Protein AF-A0A2E7VY25-F1 (afdb_monomer_lite)

pLDDT: mean 87.83, std 8.74, range [50.09, 96.38]

Secondary structure (DSSP, 8-state):
-PPPEEEEEETTEEEEHHHHHHHHHHHH-PPS--HHHHHHHHHHHHT--TT-TTS--TTTS-EEEEGGG--S--B-TTT--B----

Radius of gyration: 12.56 Å; chains: 1; bounding box: 33×26×31 Å

Structure (mmCIF, N/CA/C/O backbone):
data_AF-A0A2E7VY25-F1
#
_entry.id   AF-A0A2E7VY25-F1
#
loop_
_atom_site.group_PDB
_atom_site.id
_atom_site.type_symbol
_atom_site.label_atom_id
_atom_site.label_alt_id
_atom_site.label_comp_id
_atom_site.label_asym_id
_atom_site.label_entity_id
_atom_site.label_seq_id
_atom_site.pdbx_PDB_ins_code
_atom_site.Cartn_x
_atom_site.Cartn_y
_atom_site.Cartn_z
_atom_site.occupancy
_atom_site.B_iso_or_equiv
_atom_site.auth_seq_id
_atom_site.auth_comp_id
_atom_site.auth_asym_id
_atom_site.auth_atom_id
_atom_site.pdbx_PDB_model_num
ATOM 1 N N . MET A 1 1 ? 20.534 -0.907 4.979 1.00 50.09 1 MET A N 1
ATOM 2 C CA . MET A 1 1 ? 19.941 -0.520 3.689 1.00 50.09 1 MET A CA 1
ATOM 3 C C . MET A 1 1 ? 18.468 -0.371 3.979 1.00 50.09 1 MET A C 1
ATOM 5 O O . MET A 1 1 ? 17.911 -1.297 4.553 1.00 50.09 1 MET A O 1
ATOM 9 N N . ILE A 1 2 ? 17.926 0.826 3.787 1.00 61.69 2 ILE A N 1
ATOM 10 C CA . ILE A 1 2 ? 16.476 1.034 3.764 1.00 61.69 2 ILE A CA 1
ATOM 11 C C . ILE A 1 2 ? 16.131 0.801 2.295 1.00 61.69 2 ILE A C 1
ATOM 13 O O . ILE A 1 2 ? 16.786 1.410 1.453 1.00 61.69 2 ILE A O 1
ATOM 17 N N . TYR A 1 3 ? 15.271 -0.171 2.010 1.00 72.38 3 TYR A N 1
ATOM 18 C CA . TYR A 1 3 ? 14.745 -0.369 0.662 1.00 72.38 3 TYR A CA 1
ATOM 19 C C . TYR A 1 3 ? 13.539 0.547 0.503 1.00 72.38 3 TYR A C 1
ATOM 21 O O . TYR A 1 3 ? 12.761 0.680 1.455 1.00 72.38 3 TYR A O 1
ATOM 29 N N . ASP A 1 4 ? 13.412 1.181 -0.656 1.00 84.06 4 ASP A N 1
ATOM 30 C CA . ASP A 1 4 ? 12.281 2.054 -0.931 1.00 84.06 4 ASP A CA 1
ATOM 31 C C . ASP A 1 4 ? 11.023 1.218 -1.214 1.00 84.06 4 ASP A C 1
ATOM 33 O O . ASP A 1 4 ? 11.083 0.092 -1.721 1.00 84.06 4 ASP A O 1
ATOM 37 N N . ILE A 1 5 ? 9.876 1.750 -0.785 1.00 88.75 5 ILE A N 1
ATOM 38 C CA . ILE A 1 5 ? 8.567 1.151 -1.048 1.00 88.75 5 ILE A CA 1
ATOM 39 C C . ILE A 1 5 ? 8.194 1.492 -2.483 1.00 88.75 5 ILE A C 1
ATOM 41 O O . ILE A 1 5 ? 8.047 2.666 -2.823 1.00 88.75 5 ILE A O 1
ATOM 45 N N . THR A 1 6 ? 8.014 0.467 -3.308 1.00 91.19 6 THR A N 1
ATOM 46 C CA . THR A 1 6 ? 7.809 0.639 -4.753 1.00 91.19 6 THR A CA 1
ATOM 47 C C . THR A 1 6 ? 6.373 0.324 -5.167 1.00 91.19 6 THR A C 1
ATOM 49 O O . THR A 1 6 ? 5.834 0.924 -6.100 1.00 91.19 6 THR A O 1
ATOM 52 N N . ALA A 1 7 ? 5.711 -0.590 -4.458 1.00 94.00 7 ALA A N 1
ATOM 53 C CA . ALA A 1 7 ? 4.341 -0.990 -4.750 1.00 94.00 7 ALA A CA 1
ATOM 54 C C . ALA A 1 7 ? 3.650 -1.589 -3.522 1.00 94.00 7 ALA A C 1
ATOM 56 O O . ALA A 1 7 ? 4.243 -1.746 -2.453 1.00 94.00 7 ALA A O 1
ATOM 57 N N . TYR A 1 8 ? 2.385 -1.957 -3.703 1.00 94.44 8 TYR A N 1
ATOM 58 C CA . TYR A 1 8 ? 1.606 -2.674 -2.712 1.00 94.44 8 TYR A CA 1
ATOM 59 C C . TYR A 1 8 ? 0.872 -3.858 -3.332 1.00 94.44 8 TYR A C 1
ATOM 61 O O . TYR A 1 8 ? 0.281 -3.733 -4.403 1.00 94.44 8 TYR A O 1
ATOM 69 N N . THR A 1 9 ? 0.826 -4.987 -2.627 1.00 94.25 9 THR A N 1
ATOM 70 C CA . THR A 1 9 ? -0.160 -6.034 -2.915 1.00 94.25 9 THR A CA 1
ATOM 71 C C . THR A 1 9 ? -1.496 -5.612 -2.323 1.00 94.25 9 THR A C 1
ATOM 73 O O . THR A 1 9 ? -1.609 -5.454 -1.104 1.00 94.25 9 THR A O 1
ATOM 76 N N . PHE A 1 10 ? -2.513 -5.453 -3.165 1.00 93.62 10 PHE A N 1
ATOM 77 C CA . PHE A 1 10 ? -3.855 -5.077 -2.735 1.00 93.62 10 PHE A CA 1
ATOM 78 C C . PHE A 1 10 ? -4.916 -5.625 -3.691 1.00 93.62 10 PHE A C 1
ATOM 80 O O . PHE A 1 10 ? -4.728 -5.621 -4.904 1.00 93.62 10 PHE A O 1
ATOM 87 N N . ASN A 1 11 ? -6.044 -6.108 -3.158 1.00 89.69 11 ASN A N 1
ATOM 88 C CA . ASN A 1 11 ? -7.141 -6.670 -3.965 1.00 89.69 11 ASN A CA 1
ATOM 89 C C . ASN A 1 11 ? -6.701 -7.781 -4.946 1.00 89.69 11 ASN A C 1
ATOM 91 O O . ASN A 1 11 ? -7.201 -7.863 -6.067 1.00 89.69 11 ASN A O 1
ATOM 95 N N . ALA A 1 12 ? -5.788 -8.656 -4.505 1.00 89.00 12 ALA A N 1
ATOM 96 C CA . ALA A 1 12 ? -5.201 -9.736 -5.310 1.00 89.00 12 ALA A CA 1
ATOM 97 C C . ALA A 1 12 ? -4.431 -9.267 -6.563 1.00 89.00 12 ALA A C 1
ATOM 99 O O . ALA A 1 12 ? -4.270 -10.040 -7.508 1.00 89.00 12 ALA A O 1
ATOM 100 N N . ASP A 1 13 ? -3.943 -8.028 -6.551 1.00 92.81 13 ASP A N 1
ATOM 101 C CA . ASP A 1 13 ? -3.148 -7.429 -7.619 1.00 92.81 13 ASP A CA 1
ATOM 102 C C . ASP A 1 13 ? -1.996 -6.587 -7.033 1.00 92.81 13 ASP A C 1
ATOM 104 O O . ASP A 1 13 ? -1.904 -6.409 -5.813 1.00 92.81 13 ASP A O 1
ATOM 108 N N . ILE A 1 14 ? -1.118 -6.070 -7.892 1.00 94.00 14 ILE A N 1
ATOM 109 C CA . ILE A 1 14 ? -0.019 -5.170 -7.524 1.00 94.00 14 ILE A CA 1
ATOM 110 C C . ILE A 1 14 ? -0.392 -3.748 -7.929 1.00 94.00 14 ILE A C 1
ATOM 112 O O . ILE A 1 14 ? -0.676 -3.473 -9.092 1.00 94.00 14 ILE A O 1
ATOM 116 N N . TRP A 1 15 ? -0.423 -2.823 -6.976 1.00 95.00 15 TRP A N 1
ATOM 117 C CA . TRP A 1 15 ? -0.770 -1.423 -7.213 1.00 95.00 15 TRP A CA 1
ATOM 118 C C . TRP A 1 15 ? 0.437 -0.526 -6.944 1.00 95.00 15 TRP A C 1
ATOM 120 O O . TRP A 1 15 ? 1.138 -0.697 -5.948 1.00 95.00 15 TRP A O 1
ATOM 130 N N . CYS A 1 16 ? 0.673 0.457 -7.815 1.00 95.00 16 CYS A N 1
ATOM 131 C CA . CYS A 1 16 ? 1.713 1.457 -7.577 1.00 95.00 16 CYS A CA 1
ATOM 132 C C . CYS A 1 16 ? 1.333 2.398 -6.422 1.00 95.00 16 CYS A C 1
ATOM 134 O O . CYS A 1 16 ? 0.152 2.553 -6.098 1.00 95.00 16 CYS A O 1
ATOM 136 N N . VAL A 1 17 ? 2.329 3.073 -5.842 1.00 94.50 17 VAL A N 1
ATOM 137 C CA . VAL A 1 17 ? 2.156 3.989 -4.699 1.00 94.50 17 VAL A CA 1
ATOM 138 C C . VAL A 1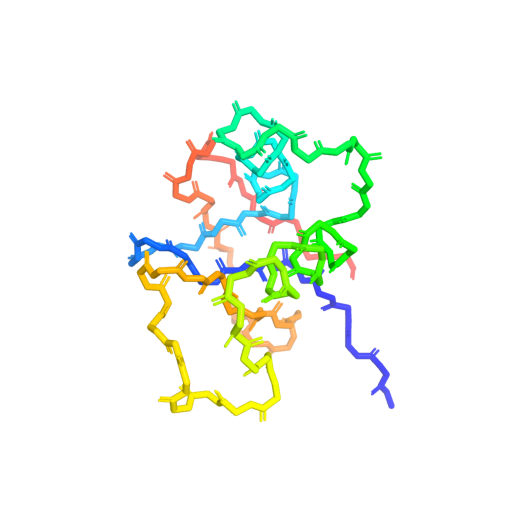 17 ? 1.048 5.018 -4.947 1.00 94.50 17 VAL A C 1
ATOM 140 O O . VAL A 1 17 ? 0.097 5.093 -4.173 1.00 94.50 17 VAL A O 1
ATOM 143 N N . GLY A 1 18 ? 1.087 5.725 -6.080 1.00 94.75 18 GLY A N 1
ATOM 144 C CA . GLY A 1 18 ? 0.070 6.733 -6.407 1.00 94.75 18 GLY A CA 1
ATOM 145 C C . GLY A 1 18 ? -1.341 6.157 -6.592 1.00 94.75 18 GLY A C 1
ATOM 146 O O . GLY A 1 18 ? -2.333 6.824 -6.310 1.00 94.75 18 GLY A O 1
ATOM 147 N N . CYS A 1 19 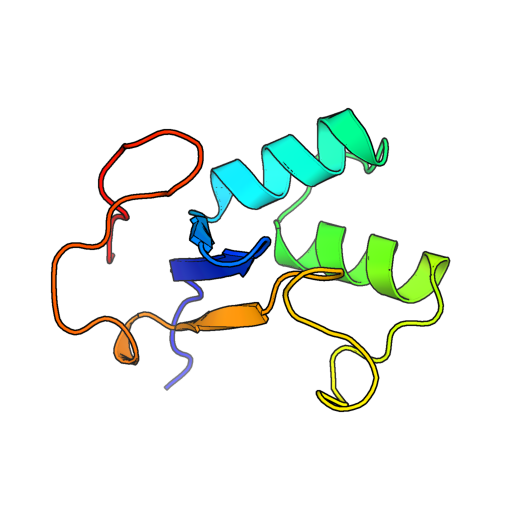? -1.452 4.895 -7.019 1.00 95.62 19 CYS A N 1
ATOM 148 C CA . CYS A 1 19 ? -2.726 4.178 -7.068 1.00 95.62 19 CYS A CA 1
ATOM 149 C C . CYS A 1 19 ? -3.217 3.784 -5.669 1.00 95.62 19 CYS A C 1
ATOM 151 O O . CYS A 1 19 ? -4.413 3.727 -5.436 1.00 95.62 19 CYS A O 1
ATOM 153 N N . VAL A 1 20 ? -2.355 3.537 -4.690 1.00 94.75 20 VAL A N 1
ATOM 154 C CA . VAL A 1 20 ? -2.838 3.367 -3.312 1.00 94.75 20 VAL A CA 1
ATOM 155 C C . VAL A 1 20 ? -3.314 4.705 -2.743 1.00 94.75 20 VAL A C 1
ATOM 157 O O . VAL A 1 20 ? -4.430 4.781 -2.229 1.00 94.75 20 VAL A O 1
ATOM 160 N N . GLU A 1 21 ? -2.548 5.780 -2.932 1.00 95.06 21 GLU A N 1
ATOM 161 C CA . GLU A 1 21 ? -2.915 7.133 -2.480 1.00 95.06 21 GLU A CA 1
ATOM 162 C C . GLU A 1 21 ? -4.276 7.570 -3.042 1.00 95.06 21 GLU A C 1
ATOM 164 O O . GLU A 1 21 ? -5.198 7.896 -2.290 1.00 95.06 21 GLU A O 1
ATOM 169 N N . GLU A 1 22 ? -4.456 7.484 -4.364 1.00 94.94 22 GLU A N 1
ATOM 170 C CA . GLU A 1 22 ? -5.709 7.861 -5.027 1.00 94.94 22 GLU A CA 1
ATOM 171 C C . GLU A 1 22 ? -6.902 7.031 -4.524 1.00 94.94 22 GLU A C 1
ATOM 173 O O . GLU A 1 22 ? -8.021 7.544 -4.413 1.00 94.94 22 GLU A O 1
ATOM 178 N N . HIS A 1 23 ? -6.688 5.751 -4.205 1.00 93.75 23 HIS A N 1
ATOM 179 C CA . HIS A 1 23 ? -7.745 4.878 -3.707 1.00 93.75 23 HIS A CA 1
ATOM 180 C C . HIS A 1 23 ? -8.204 5.312 -2.319 1.00 93.75 23 HIS A C 1
ATOM 182 O O . HIS A 1 23 ? -9.407 5.458 -2.088 1.00 93.75 23 HIS A O 1
ATOM 188 N N . PHE A 1 24 ? -7.260 5.527 -1.404 1.00 92.50 24 PHE A N 1
ATOM 189 C CA . PHE A 1 24 ? -7.572 5.866 -0.020 1.00 92.50 24 PHE A CA 1
ATOM 190 C C . PHE A 1 24 ? -8.111 7.291 0.115 1.00 92.50 24 PHE A C 1
ATOM 192 O O . PHE A 1 24 ? -9.044 7.519 0.889 1.00 92.50 24 PHE A O 1
ATOM 199 N N . GLU A 1 25 ? -7.638 8.225 -0.711 1.00 93.50 25 GLU A N 1
ATOM 200 C CA . GLU A 1 25 ? -8.204 9.574 -0.775 1.00 93.50 25 GLU A CA 1
ATOM 201 C C . GLU A 1 25 ? -9.674 9.504 -1.207 1.00 93.50 25 GLU A C 1
ATOM 203 O O . GLU A 1 25 ? -10.571 9.996 -0.516 1.00 93.50 25 GLU A O 1
ATOM 208 N N . ARG A 1 26 ? -9.952 8.850 -2.342 1.00 93.06 26 ARG A N 1
ATOM 209 C CA . ARG A 1 26 ? -11.289 8.869 -2.954 1.00 93.06 26 ARG A CA 1
ATOM 210 C C . ARG A 1 26 ? -12.311 8.008 -2.229 1.00 93.06 26 ARG A C 1
ATOM 212 O O . ARG A 1 26 ? -13.474 8.404 -2.151 1.00 93.06 26 ARG A O 1
ATOM 219 N N . ASN A 1 27 ? -11.910 6.834 -1.744 1.00 90.62 27 ASN A N 1
ATOM 220 C CA . ASN A 1 27 ? -12.845 5.840 -1.209 1.00 90.62 27 ASN A CA 1
ATOM 221 C C . ASN A 1 27 ? -12.962 5.883 0.315 1.00 90.62 27 ASN A C 1
ATOM 223 O O . ASN A 1 27 ? -14.001 5.492 0.849 1.00 90.62 27 ASN A O 1
ATOM 227 N N . HIS A 1 28 ? -11.942 6.390 1.009 1.00 88.31 28 HIS A N 1
ATOM 228 C CA . HIS A 1 28 ? -11.933 6.480 2.470 1.00 88.31 28 HIS A CA 1
ATOM 229 C C . HIS A 1 28 ? -11.941 7.925 2.985 1.00 88.31 28 HIS A C 1
ATOM 231 O O . HIS A 1 28 ? -12.119 8.138 4.182 1.00 88.31 28 HIS A O 1
ATOM 237 N N . GLY A 1 29 ? -11.843 8.922 2.095 1.00 88.94 29 GLY A N 1
ATOM 238 C CA . GLY A 1 29 ? -11.899 10.337 2.465 1.00 88.94 29 GLY A CA 1
ATOM 239 C C . GLY A 1 29 ? -10.700 10.785 3.300 1.00 88.94 29 GLY A C 1
ATOM 240 O O . GLY A 1 29 ? -10.814 11.756 4.050 1.00 88.94 29 GLY A O 1
ATOM 241 N N . ILE A 1 30 ? -9.584 10.060 3.200 1.00 88.75 30 ILE A N 1
ATOM 242 C CA . ILE A 1 30 ? -8.336 10.384 3.890 1.00 88.75 30 ILE A CA 1
ATOM 243 C C . ILE A 1 30 ? -7.691 11.571 3.179 1.00 88.75 30 ILE A C 1
ATOM 245 O O . ILE A 1 30 ? -7.744 11.679 1.953 1.00 88.75 30 ILE A O 1
ATOM 249 N N . ALA A 1 31 ? -7.136 12.504 3.950 1.00 87.56 31 ALA A N 1
ATOM 250 C CA . ALA A 1 31 ? -6.496 13.678 3.378 1.00 87.56 31 ALA A CA 1
ATOM 251 C C . ALA A 1 31 ? -5.298 13.267 2.500 1.00 87.56 31 ALA A C 1
ATOM 253 O O . ALA A 1 31 ? -4.616 12.301 2.839 1.00 87.56 31 ALA A O 1
ATOM 254 N N . PRO A 1 32 ? -5.004 14.005 1.412 1.00 87.38 32 PRO A N 1
ATOM 255 C CA . PRO A 1 32 ? -3.823 13.739 0.600 1.00 87.38 32 PRO A CA 1
ATOM 256 C C . PRO A 1 32 ? -2.553 13.765 1.456 1.00 87.38 32 PRO A C 1
ATOM 258 O O . PRO A 1 32 ? -2.214 14.797 2.046 1.00 87.38 32 PRO A O 1
ATOM 261 N N . ALA A 1 33 ? -1.867 12.632 1.511 1.00 88.88 33 ALA A N 1
ATOM 262 C CA . ALA A 1 33 ? -0.609 12.412 2.211 1.00 88.88 33 ALA A CA 1
ATOM 263 C C . ALA A 1 33 ? 0.175 11.323 1.462 1.00 88.88 33 ALA A C 1
ATOM 265 O O . ALA A 1 33 ? -0.210 10.943 0.356 1.00 88.88 33 ALA A O 1
ATOM 266 N N . THR A 1 34 ? 1.283 10.848 2.029 1.00 93.00 34 THR A N 1
ATOM 267 C CA . THR A 1 34 ? 1.976 9.689 1.452 1.00 93.00 34 THR A CA 1
ATOM 268 C C . THR A 1 34 ? 1.131 8.430 1.624 1.00 93.00 34 THR A C 1
ATOM 270 O O . THR A 1 34 ? 0.366 8.336 2.586 1.00 93.00 34 THR A O 1
ATOM 273 N N . ALA A 1 35 ? 1.294 7.441 0.742 1.00 92.25 35 ALA A N 1
ATOM 274 C CA . ALA A 1 35 ? 0.623 6.147 0.894 1.00 92.25 35 ALA A CA 1
ATOM 275 C C . ALA A 1 35 ? 0.779 5.571 2.314 1.00 92.25 35 ALA A C 1
ATOM 277 O O . ALA A 1 35 ? -0.202 5.142 2.910 1.00 92.25 35 ALA A O 1
ATOM 278 N N . GLU A 1 36 ? 1.981 5.631 2.891 1.00 93.25 36 GLU A N 1
ATOM 279 C CA . GLU A 1 36 ? 2.243 5.114 4.237 1.00 93.25 36 GLU A CA 1
ATOM 280 C C . GLU A 1 36 ? 1.479 5.856 5.337 1.00 93.25 36 GLU A C 1
ATOM 282 O O . GLU A 1 36 ? 0.913 5.194 6.207 1.00 93.25 36 GLU A O 1
ATOM 287 N N . ASP A 1 37 ? 1.402 7.190 5.273 1.00 93.69 37 ASP A N 1
ATOM 288 C CA . ASP A 1 37 ? 0.614 7.987 6.225 1.00 93.69 37 ASP A CA 1
ATOM 289 C C . ASP A 1 37 ? -0.884 7.663 6.097 1.00 93.69 37 ASP A C 1
ATOM 291 O O . ASP A 1 37 ? -1.588 7.492 7.090 1.00 93.69 37 ASP A O 1
ATOM 295 N N . MET A 1 38 ? -1.381 7.535 4.862 1.00 94.06 38 MET A N 1
ATOM 296 C CA . MET A 1 38 ? -2.791 7.223 4.606 1.00 94.06 38 MET A CA 1
ATOM 297 C C . MET A 1 38 ? -3.165 5.821 5.095 1.00 94.06 38 MET A C 1
ATOM 299 O O . MET A 1 38 ? -4.272 5.599 5.590 1.00 94.06 38 MET A O 1
ATOM 303 N N . LEU A 1 39 ? -2.240 4.872 4.960 1.00 93.56 39 LEU A N 1
ATOM 304 C CA . LEU A 1 39 ? -2.386 3.512 5.461 1.00 93.56 39 LEU A CA 1
ATOM 305 C C . LEU A 1 39 ? -2.330 3.456 6.991 1.00 93.56 39 LEU A C 1
ATOM 307 O O . LEU A 1 39 ? -3.104 2.699 7.577 1.00 93.56 39 LEU A O 1
ATOM 311 N N . ASP A 1 40 ? -1.488 4.264 7.641 1.00 93.00 40 ASP A N 1
ATOM 312 C CA . ASP A 1 40 ? -1.477 4.412 9.104 1.00 93.00 40 ASP A CA 1
ATOM 313 C C . ASP A 1 40 ? -2.808 4.966 9.619 1.00 93.00 40 ASP A C 1
ATOM 315 O O . ASP A 1 40 ? -3.431 4.350 10.488 1.00 93.00 40 ASP A O 1
ATOM 319 N N . ASP A 1 41 ? -3.292 6.063 9.032 1.00 91.94 41 ASP A N 1
ATOM 320 C CA . ASP A 1 41 ? -4.566 6.687 9.407 1.00 91.94 41 ASP A CA 1
ATOM 321 C C . ASP A 1 41 ? -5.739 5.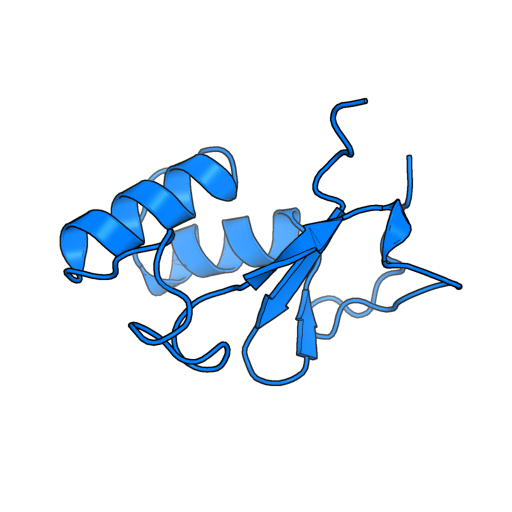706 9.248 1.00 91.94 41 ASP A C 1
ATOM 323 O O . ASP A 1 41 ? -6.608 5.586 10.120 1.00 91.94 41 ASP A O 1
ATOM 327 N N . TYR A 1 42 ? -5.768 4.966 8.135 1.00 92.19 42 TYR A N 1
ATOM 328 C CA . TYR A 1 42 ? -6.794 3.953 7.909 1.00 92.19 42 TYR A CA 1
ATOM 329 C C . TYR A 1 42 ? -6.694 2.800 8.909 1.00 92.19 42 TYR A C 1
ATOM 331 O O . TYR A 1 42 ? -7.720 2.337 9.417 1.00 92.19 42 TYR A O 1
ATOM 339 N N . ALA A 1 43 ? -5.482 2.320 9.186 1.00 92.12 43 ALA A N 1
ATOM 340 C CA . ALA A 1 43 ? -5.266 1.213 10.102 1.00 92.12 43 ALA A CA 1
ATOM 341 C C . ALA A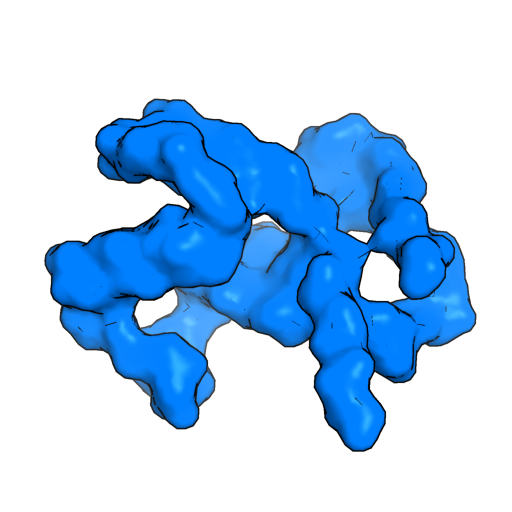 1 43 ? -5.680 1.580 11.532 1.00 92.12 43 ALA A C 1
ATOM 343 O O . ALA A 1 43 ? -6.418 0.817 12.163 1.00 92.12 43 ALA A O 1
ATOM 344 N N . GLU A 1 44 ? -5.307 2.772 12.008 1.00 91.38 44 GLU A N 1
ATOM 345 C CA . GLU A 1 44 ? -5.723 3.292 13.314 1.00 91.38 44 GLU A CA 1
ATOM 346 C C . GLU A 1 44 ? -7.252 3.382 13.410 1.00 91.38 44 GLU A C 1
ATOM 348 O O . GLU A 1 44 ? -7.848 2.901 14.378 1.00 91.38 44 GLU A O 1
ATOM 353 N N . ALA A 1 45 ? -7.909 3.929 12.382 1.00 90.44 45 ALA A N 1
ATOM 354 C CA . ALA A 1 45 ? -9.362 4.086 12.360 1.00 90.44 45 ALA A CA 1
ATOM 355 C C . ALA A 1 45 ? -10.131 2.751 12.356 1.00 90.44 45 ALA A C 1
ATOM 357 O O . ALA A 1 45 ? -11.271 2.701 12.828 1.00 90.44 45 ALA A O 1
ATOM 358 N N . ASN A 1 46 ? -9.526 1.675 11.840 1.00 89.31 46 ASN A N 1
ATOM 359 C CA . ASN A 1 46 ? -10.163 0.363 11.682 1.00 89.31 46 ASN A CA 1
ATOM 360 C C . ASN A 1 46 ? -9.635 -0.709 12.651 1.00 89.31 46 ASN A C 1
ATOM 362 O O . ASN A 1 46 ? -10.114 -1.842 12.622 1.00 89.31 46 ASN A O 1
ATOM 366 N N . GLY A 1 47 ? -8.695 -0.363 13.537 1.00 89.94 47 GLY A N 1
ATOM 367 C CA . GLY A 1 47 ? -8.110 -1.301 14.499 1.00 89.94 47 GLY A CA 1
ATOM 368 C C . GLY A 1 47 ? -7.253 -2.391 13.849 1.00 89.94 47 GLY A C 1
ATOM 369 O O . GLY A 1 47 ? -7.215 -3.511 14.357 1.00 89.94 47 GLY A O 1
ATOM 370 N N . ILE A 1 48 ? -6.604 -2.071 12.729 1.00 90.69 48 ILE A N 1
ATOM 371 C CA . ILE A 1 48 ? -5.678 -2.956 12.016 1.00 90.69 48 ILE A CA 1
ATOM 372 C C . ILE A 1 48 ? -4.280 -2.778 12.615 1.00 90.69 48 ILE A C 1
ATOM 374 O O . ILE A 1 48 ? -3.796 -1.653 12.739 1.00 90.69 48 ILE A O 1
ATOM 378 N N . ASP A 1 49 ? -3.613 -3.878 12.967 1.00 89.06 49 ASP A N 1
ATOM 379 C CA . ASP A 1 49 ? -2.214 -3.849 13.399 1.00 89.06 49 ASP A CA 1
ATOM 380 C C . ASP A 1 49 ? -1.305 -4.119 12.194 1.00 89.06 49 ASP A C 1
ATOM 382 O O . ASP A 1 49 ? -1.082 -5.264 11.801 1.00 89.06 49 ASP A O 1
ATOM 386 N N . ARG A 1 50 ? -0.757 -3.051 11.602 1.00 87.88 50 ARG A N 1
ATOM 387 C CA . ARG A 1 50 ? 0.129 -3.133 10.424 1.00 87.88 50 ARG A CA 1
ATOM 388 C C . ARG A 1 50 ? 1.403 -3.952 10.671 1.00 87.88 50 ARG A C 1
ATOM 390 O O . ARG A 1 50 ? 2.043 -4.367 9.709 1.00 87.88 50 ARG A O 1
ATOM 397 N N . MET A 1 51 ? 1.773 -4.183 11.932 1.00 84.75 51 MET A N 1
ATOM 398 C CA . MET A 1 51 ? 2.954 -4.959 12.319 1.00 84.75 51 MET A CA 1
ATOM 399 C C . MET A 1 51 ? 2.636 -6.440 12.571 1.00 84.75 51 MET A C 1
ATOM 401 O O . MET A 1 51 ? 3.560 -7.238 12.746 1.00 84.75 51 MET A O 1
ATOM 405 N N . ASP A 1 52 ? 1.355 -6.814 12.583 1.00 83.25 52 ASP A N 1
ATOM 406 C CA . ASP A 1 52 ? 0.883 -8.191 12.688 1.00 83.25 52 ASP A CA 1
ATOM 407 C C . ASP A 1 52 ? 0.153 -8.593 11.400 1.00 83.25 52 ASP A C 1
ATOM 409 O O . ASP A 1 52 ? -1.036 -8.325 11.222 1.00 83.25 52 ASP A O 1
ATOM 413 N N . GLU A 1 53 ? 0.861 -9.285 10.502 1.00 77.25 53 GLU A N 1
ATOM 414 C CA . GLU A 1 53 ? 0.304 -9.777 9.234 1.00 77.25 53 GLU A CA 1
ATOM 415 C C . GLU A 1 53 ? -0.877 -10.746 9.409 1.00 77.25 53 GLU A C 1
ATOM 417 O O . GLU A 1 53 ? -1.595 -11.003 8.443 1.00 77.25 53 GLU A O 1
ATOM 422 N N . ALA A 1 54 ? -1.084 -11.309 10.607 1.00 80.81 54 ALA A N 1
ATOM 423 C CA . ALA A 1 54 ? -2.248 -12.141 10.900 1.00 80.81 54 ALA A CA 1
ATOM 424 C C . ALA A 1 54 ? -3.505 -11.317 11.232 1.00 80.81 54 ALA A C 1
ATOM 426 O O . ALA A 1 54 ? -4.587 -11.896 11.367 1.00 80.81 54 ALA A O 1
ATOM 427 N N . SER A 1 55 ? -3.382 -9.992 11.369 1.00 80.94 55 SER A N 1
ATOM 428 C CA . SER A 1 55 ? -4.490 -9.102 11.723 1.00 80.94 55 SER A CA 1
ATOM 429 C C . SER A 1 55 ? -5.298 -8.600 10.516 1.00 80.94 55 SER A C 1
ATOM 431 O O . SER A 1 55 ? -6.409 -8.106 10.711 1.00 80.94 55 SER A O 1
ATOM 433 N N . PHE A 1 56 ? -4.801 -8.777 9.281 1.00 80.94 56 PHE A N 1
ATOM 434 C CA . PHE A 1 56 ? -5.492 -8.372 8.049 1.00 80.94 56 PHE A CA 1
ATOM 435 C C . PHE A 1 56 ? -5.124 -9.224 6.819 1.00 80.94 56 PHE A C 1
ATOM 437 O O . PHE A 1 56 ? -4.014 -9.746 6.694 1.00 80.94 56 PHE A O 1
ATOM 444 N N . ASP A 1 57 ? -6.057 -9.334 5.869 1.00 78.81 57 ASP A N 1
ATOM 445 C CA . ASP A 1 57 ? -5.789 -9.864 4.528 1.00 78.81 57 ASP A CA 1
ATOM 446 C C . ASP A 1 57 ? -5.374 -8.720 3.586 1.00 78.81 57 ASP A C 1
ATOM 448 O O . ASP A 1 57 ? -5.872 -7.602 3.689 1.00 78.81 57 ASP A O 1
ATOM 452 N N . SER A 1 58 ? -4.502 -9.013 2.623 1.00 76.56 58 SER A N 1
ATOM 453 C CA . SER A 1 58 ? -4.193 -8.131 1.486 1.00 76.56 58 SER A CA 1
ATOM 454 C C . SER A 1 58 ? -5.409 -7.721 0.636 1.00 76.56 58 SER A C 1
ATOM 456 O O . SER A 1 58 ? -5.332 -6.764 -0.131 1.00 76.56 58 SER A O 1
ATOM 458 N N . GLY A 1 59 ? -6.529 -8.443 0.721 1.00 75.75 59 GLY A N 1
ATOM 459 C CA . GLY A 1 59 ? -7.807 -8.024 0.144 1.00 75.75 59 GLY A CA 1
ATOM 460 C C . GLY A 1 59 ? -8.475 -6.882 0.914 1.00 75.75 59 GLY A C 1
ATOM 461 O O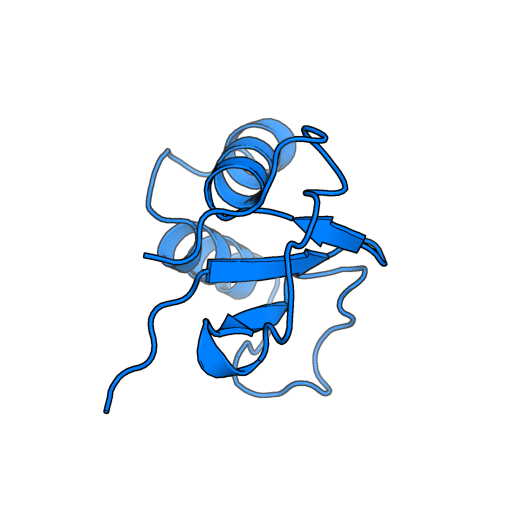 . GLY A 1 59 ? -9.211 -6.105 0.317 1.00 75.75 59 GLY A O 1
ATOM 462 N N . ASP A 1 60 ? -8.185 -6.754 2.210 1.00 79.25 60 ASP A N 1
ATOM 463 C CA . ASP A 1 60 ? -8.797 -5.763 3.100 1.00 79.25 60 ASP A CA 1
ATOM 464 C C . ASP A 1 60 ? -7.860 -4.579 3.393 1.00 79.25 60 ASP A C 1
ATOM 466 O O . ASP A 1 60 ? -8.332 -3.480 3.691 1.00 79.25 60 ASP A O 1
ATOM 470 N N . PHE A 1 61 ? -6.538 -4.776 3.296 1.00 89.31 61 PHE A N 1
ATOM 471 C CA . PHE A 1 61 ? -5.539 -3.732 3.532 1.00 89.31 61 PHE A CA 1
ATOM 472 C C . PHE A 1 61 ? -4.232 -3.970 2.742 1.00 89.31 61 PHE A C 1
ATOM 474 O O . PHE A 1 61 ? -3.727 -5.095 2.739 1.00 89.31 61 PHE A O 1
ATOM 481 N N . PRO A 1 62 ? -3.654 -2.942 2.087 1.00 92.69 62 PRO A N 1
ATOM 482 C CA . PRO A 1 62 ? -2.441 -3.080 1.278 1.00 92.69 62 PRO A CA 1
ATOM 483 C C . PRO A 1 62 ? -1.216 -3.600 2.045 1.00 92.69 62 PRO A C 1
ATOM 485 O O . PRO A 1 62 ? -0.930 -3.164 3.160 1.00 92.69 62 PRO A O 1
ATOM 488 N N . LYS A 1 63 ? -0.444 -4.491 1.411 1.00 91.00 63 LYS A N 1
ATOM 489 C CA . LYS A 1 63 ? 0.858 -4.973 1.911 1.00 91.00 63 LYS A CA 1
ATOM 490 C C . LYS A 1 63 ? 1.999 -4.385 1.098 1.00 91.00 63 LYS A C 1
ATOM 492 O O . LYS A 1 63 ? 1.916 -4.376 -0.123 1.00 91.00 63 LYS A O 1
ATOM 497 N N . VAL A 1 64 ? 3.050 -3.929 1.771 1.00 91.69 64 VAL A N 1
ATOM 498 C CA . VAL A 1 64 ? 4.226 -3.306 1.146 1.00 91.69 64 VAL A CA 1
ATOM 499 C C . VAL A 1 64 ? 4.974 -4.302 0.256 1.00 91.69 64 VAL A C 1
ATOM 501 O O . VAL A 1 64 ? 5.159 -5.457 0.634 1.00 91.69 64 VAL A O 1
ATOM 504 N N . ILE A 1 65 ? 5.423 -3.826 -0.904 1.00 90.69 65 ILE A N 1
ATOM 505 C CA . ILE A 1 65 ? 6.406 -4.475 -1.774 1.00 90.69 65 ILE A CA 1
ATOM 506 C C . ILE A 1 65 ? 7.614 -3.540 -1.861 1.00 90.69 65 ILE A C 1
ATOM 508 O O . ILE A 1 65 ? 7.470 -2.364 -2.223 1.00 90.69 65 ILE A O 1
ATOM 512 N N . PHE A 1 66 ? 8.796 -4.050 -1.523 1.00 90.06 66 PHE A N 1
ATOM 513 C CA . PHE A 1 66 ? 10.041 -3.301 -1.667 1.00 90.06 66 PHE A CA 1
ATOM 514 C C . PHE A 1 66 ? 10.625 -3.488 -3.067 1.00 90.06 66 PHE A C 1
ATOM 516 O O . PHE A 1 66 ? 10.389 -4.508 -3.708 1.00 90.06 66 PHE A O 1
ATOM 523 N N . GLU A 1 67 ? 11.460 -2.547 -3.507 1.00 87.38 67 GLU A N 1
ATOM 524 C CA . GLU A 1 67 ? 12.201 -2.654 -4.775 1.00 87.38 67 GLU A CA 1
ATOM 525 C C . GLU A 1 67 ? 12.885 -4.024 -4.953 1.00 87.38 67 GLU A C 1
ATOM 527 O O . GLU A 1 67 ? 12.821 -4.622 -6.021 1.00 87.38 67 GLU A O 1
ATOM 532 N N . ILE A 1 68 ? 13.520 -4.546 -3.900 1.00 85.81 68 ILE A N 1
ATOM 533 C CA . ILE A 1 68 ? 14.258 -5.818 -3.957 1.00 85.81 68 ILE A CA 1
ATOM 534 C C . ILE A 1 68 ? 13.357 -7.043 -4.177 1.00 85.81 68 ILE A C 1
ATOM 536 O O . ILE A 1 68 ? 13.856 -8.105 -4.547 1.00 85.81 68 ILE A O 1
ATOM 540 N N . ASP A 1 69 ? 12.054 -6.912 -3.927 1.00 86.50 69 ASP A N 1
ATOM 541 C CA . ASP A 1 69 ? 11.079 -7.984 -4.129 1.00 86.50 69 ASP A CA 1
ATOM 542 C C . ASP A 1 69 ? 10.588 -8.044 -5.589 1.00 86.50 69 ASP A C 1
ATOM 544 O O . ASP A 1 69 ? 9.872 -8.975 -5.959 1.00 86.50 69 ASP A O 1
ATOM 548 N N . LEU A 1 70 ? 10.967 -7.063 -6.416 1.00 81.88 70 LEU A N 1
ATOM 549 C CA . LEU A 1 70 ? 10.616 -6.973 -7.828 1.00 81.88 70 LEU A CA 1
ATOM 550 C C . LEU A 1 70 ? 11.752 -7.543 -8.686 1.00 81.88 70 LEU A C 1
ATOM 552 O O . LEU A 1 70 ? 12.843 -6.983 -8.759 1.00 81.88 70 LEU A O 1
ATOM 556 N N . ASP A 1 71 ? 11.488 -8.663 -9.359 1.00 71.19 71 ASP A N 1
ATOM 557 C CA . ASP A 1 71 ? 12.481 -9.327 -10.215 1.00 71.19 71 ASP A CA 1
ATOM 558 C C . ASP A 1 71 ? 12.454 -8.820 -11.679 1.00 71.19 71 ASP A C 1
ATOM 560 O O . ASP A 1 71 ? 13.438 -8.987 -12.406 1.00 71.19 71 ASP A O 1
ATOM 564 N N . GLU A 1 72 ? 11.354 -8.198 -12.136 1.00 77.62 72 GLU A N 1
ATOM 565 C CA . GLU A 1 72 ? 11.137 -7.740 -13.524 1.00 77.62 72 GLU A CA 1
ATOM 566 C C . GLU A 1 72 ? 10.241 -6.475 -13.601 1.00 77.62 72 GLU A C 1
ATOM 568 O O . GLU A 1 72 ? 10.019 -5.782 -12.610 1.00 77.62 72 GLU A O 1
ATOM 573 N N . VAL A 1 73 ? 9.741 -6.146 -14.803 1.00 80.75 73 VAL A N 1
ATOM 574 C CA . VAL A 1 73 ? 8.745 -5.083 -15.009 1.00 80.75 73 VAL A CA 1
ATOM 575 C C . VAL A 1 73 ? 7.391 -5.560 -14.493 1.00 80.75 73 VAL A C 1
ATOM 577 O O . VAL A 1 73 ? 6.762 -6.420 -15.110 1.00 80.75 73 VAL A O 1
ATOM 580 N N .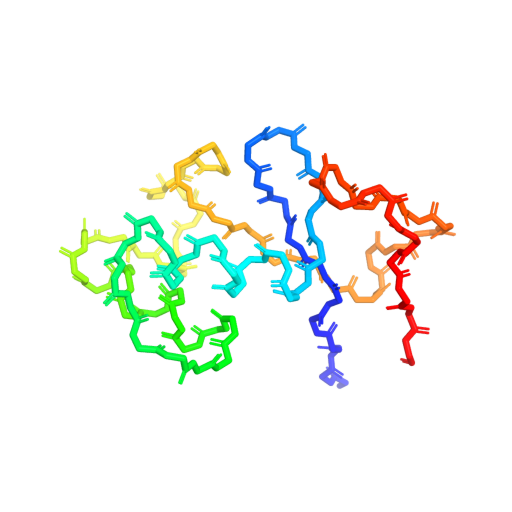 GLU A 1 74 ? 6.918 -4.953 -13.410 1.00 89.44 74 GLU A N 1
ATOM 581 C CA . GLU A 1 74 ? 5.548 -5.133 -12.940 1.00 89.44 74 GLU A CA 1
ATOM 582 C C . GLU A 1 74 ? 4.604 -4.093 -13.550 1.00 89.44 74 GLU A C 1
ATOM 584 O O . GLU A 1 74 ? 4.975 -2.943 -13.806 1.00 89.44 74 GLU A O 1
ATOM 589 N N . ILE A 1 75 ? 3.354 -4.498 -13.770 1.00 93.62 75 ILE A N 1
ATOM 590 C CA . ILE A 1 75 ? 2.289 -3.625 -14.270 1.00 93.62 75 ILE A CA 1
ATOM 591 C C . ILE A 1 75 ? 1.294 -3.385 -13.145 1.00 93.62 75 ILE A C 1
ATOM 593 O O . ILE A 1 75 ? 0.777 -4.329 -12.555 1.00 93.62 75 ILE A O 1
ATOM 597 N N . CYS A 1 76 ? 0.975 -2.119 -12.885 1.00 94.56 76 CYS A N 1
ATOM 598 C CA . CYS A 1 76 ? -0.035 -1.770 -11.899 1.00 94.56 76 CYS A CA 1
ATOM 599 C C . CYS A 1 76 ? -1.413 -2.296 -12.330 1.00 94.56 76 CYS A C 1
ATOM 601 O O . CYS A 1 76 ? -1.954 -1.876 -13.355 1.00 94.56 76 CYS A O 1
ATOM 603 N N . GLY A 1 77 ? -2.025 -3.139 -11.506 1.00 94.56 77 GLY A N 1
ATOM 604 C CA . GLY A 1 77 ? -3.356 -3.701 -11.721 1.00 94.56 77 GLY A CA 1
ATOM 605 C C . GLY A 1 77 ? -4.489 -2.681 -11.795 1.00 94.56 77 GLY A C 1
ATOM 606 O O . GLY A 1 77 ? -5.560 -2.979 -12.322 1.00 94.56 77 GLY A O 1
ATOM 607 N N . TRP A 1 78 ? -4.270 -1.457 -11.294 1.00 94.50 78 TRP A N 1
ATOM 608 C CA . TRP A 1 78 ? -5.281 -0.402 -11.349 1.00 94.50 78 TRP A CA 1
ATOM 609 C C . TRP A 1 78 ? -5.125 0.531 -12.559 1.00 94.50 78 TRP A C 1
ATOM 611 O O . TRP A 1 78 ? -6.068 0.698 -13.336 1.00 94.50 78 TRP A O 1
ATOM 621 N N . CYS A 1 79 ? -3.957 1.158 -12.735 1.00 96.38 79 CYS A N 1
ATOM 622 C CA . CYS A 1 79 ? -3.742 2.131 -13.814 1.00 96.38 79 CYS A CA 1
ATOM 623 C C . CYS A 1 79 ? -3.148 1.530 -15.096 1.00 96.38 79 CYS A C 1
ATOM 625 O O . CYS A 1 79 ? -3.119 2.213 -16.119 1.00 96.38 79 CYS A O 1
ATOM 627 N N . HIS A 1 80 ? -2.701 0.271 -15.052 1.00 95.12 80 HIS A N 1
ATOM 628 C CA . HIS A 1 80 ? -2.049 -0.461 -16.144 1.00 95.12 80 HIS A CA 1
ATOM 629 C C . HIS A 1 80 ? -0.747 0.162 -16.674 1.00 95.12 80 HIS A C 1
ATOM 631 O O . HIS A 1 80 ? -0.310 -0.182 -17.773 1.00 95.12 80 HIS A O 1
ATOM 637 N N . ASN A 1 81 ? -0.124 1.063 -15.914 1.00 94.50 81 ASN A N 1
ATOM 638 C CA . ASN A 1 81 ? 1.214 1.568 -16.215 1.00 94.50 81 ASN A CA 1
ATOM 639 C C . ASN A 1 81 ? 2.283 0.661 -15.594 1.00 94.50 81 ASN A C 1
ATOM 641 O O . ASN A 1 81 ? 2.010 -0.055 -14.627 1.00 94.50 81 ASN A O 1
ATOM 645 N N . GLU A 1 82 ? 3.496 0.725 -16.140 1.00 93.38 82 GLU A N 1
ATOM 646 C CA . GLU A 1 82 ? 4.677 0.105 -15.535 1.00 93.38 82 GLU A CA 1
ATOM 647 C C . GLU A 1 82 ? 4.936 0.707 -14.149 1.00 93.38 82 GLU A C 1
ATOM 649 O O . GLU A 1 82 ? 4.749 1.909 -13.931 1.00 93.38 82 GLU A O 1
ATOM 654 N N . ILE A 1 83 ? 5.323 -0.145 -13.203 1.00 90.69 83 ILE A N 1
ATOM 655 C CA . ILE A 1 83 ? 5.757 0.273 -11.875 1.00 90.69 83 ILE A CA 1
ATOM 656 C C . ILE A 1 83 ? 7.235 0.634 -11.985 1.00 90.69 83 ILE A C 1
ATOM 658 O O . ILE A 1 83 ? 8.075 -0.229 -12.231 1.00 90.69 83 ILE A O 1
ATOM 662 N N . GLU A 1 84 ? 7.532 1.925 -11.854 1.00 75.88 84 GLU A N 1
ATOM 663 C CA . GLU A 1 84 ? 8.904 2.419 -11.906 1.00 75.88 84 GLU A CA 1
ATOM 664 C C . GLU A 1 84 ? 9.659 1.982 -10.647 1.00 75.88 84 GLU A C 1
ATOM 666 O O . GLU A 1 84 ? 9.192 2.175 -9.525 1.00 75.88 84 GLU A O 1
ATOM 671 N N . ILE A 1 85 ? 10.817 1.367 -10.869 1.00 68.88 85 ILE A N 1
ATOM 672 C CA . ILE A 1 85 ? 11.798 1.029 -9.846 1.00 68.88 85 ILE A CA 1
ATOM 673 C C . ILE A 1 85 ? 12.897 2.090 -9.970 1.00 68.88 85 ILE A C 1
ATOM 675 O O . ILE A 1 85 ? 13.530 2.171 -11.027 1.00 68.88 85 ILE A O 1
ATOM 679 N N . ASP A 1 86 ? 13.045 2.935 -8.951 1.00 56.22 86 ASP A N 1
ATOM 680 C CA . ASP A 1 86 ? 13.976 4.077 -8.925 1.00 56.22 86 ASP A CA 1
ATOM 681 C C . ASP A 1 86 ? 15.306 3.730 -8.237 1.00 56.22 86 ASP A C 1
ATOM 683 O O . ASP A 1 86 ? 15.254 3.153 -7.130 1.00 56.22 86 ASP A O 1
#

Foldseek 3Di:
DDFDFQWWQALNFIAGFVRLQVCLCPPVVAPRDGSVVSLVVVCVVVVADLVDPVRDDSHGGIDTDTLVNDPDFGAHPPPRDTRDRD

Sequence (86 aa):
MIYDITAYTFNADIWCVGCVEEHFERNHGIAPATAEDMLDDYAEANGIDRMDEASFDSGDFPKVIFEIDLDEVEICGWCHNEIEID